Protein AF-A0A9N9JTZ6-F1 (afdb_monomer_lite)

Sequence (125 aa):
MLLTDVVWVSTETFGWWPAEIISQNKSEKPLRVQLFGDIPTKMVELDNTSGTFILPFRCDKSSEFLENGRNSDMKKIFKTAVSEAEEKETEENDGLPSEDYAFHKIVDSVDSTKPSKRRKITPEK

Foldseek 3Di:
DPADQWKWFQDPVQGTFIWGFPDPDCPDAQGWIATFFDDPCGIDTRRDPPVVGIGHCDDPCVVVSLVSCCPDPCNVRRVRRNVVSVVVSCVVVDPDDDPDPDDDDDDDDDDDDDDDDDDDDDDDD

Secondary structure (DSSP, 8-state):
----SEEEEEETTTEEEEEEE--SSTTSSSEEEEE-SS-S--EEEES---TTSEEESSSTTHHHHHHHHHTSTTHHHHHHHHHHHHHHHHHHH--S----------------------PPP----

InterPro domains:
  IPR000313 PWWP domain [PF00855] (5-88)
  IPR000313 PWWP domain [PS50812] (3-38)

Structure (mmCIF, N/CA/C/O backbone):
data_AF-A0A9N9JTZ6-F1
#
_entry.id   AF-A0A9N9JTZ6-F1
#
loop_
_atom_site.group_PDB
_atom_site.id
_atom_site.type_symbol
_atom_site.label_atom_id
_atom_site.label_alt_id
_atom_site.label_comp_id
_atom_site.label_asym_id
_atom_site.label_entity_id
_atom_site.label_seq_id
_atom_site.pdbx_PDB_ins_code
_atom_site.Cartn_x
_atom_site.Cartn_y
_atom_site.Cartn_z
_atom_site.occupancy
_atom_site.B_iso_or_equiv
_atom_site.auth_seq_id
_atom_site.auth_comp_id
_atom_site.auth_asym_id
_atom_site.auth_atom_id
_atom_site.pdbx_PDB_model_num
ATOM 1 N N . MET A 1 1 ? -10.327 -12.711 12.465 1.00 42.53 1 MET A N 1
ATOM 2 C CA . MET A 1 1 ? -8.970 -12.210 12.170 1.00 42.53 1 MET A CA 1
ATOM 3 C C . MET A 1 1 ? -8.990 -10.724 12.451 1.00 42.53 1 MET A C 1
ATOM 5 O O . MET A 1 1 ? -9.877 -10.057 11.936 1.00 42.53 1 MET A O 1
ATOM 9 N N . LEU A 1 2 ? -8.109 -10.232 13.316 1.00 54.91 2 LEU A N 1
ATOM 10 C CA . LEU A 1 2 ? -7.910 -8.794 13.474 1.00 54.91 2 LEU A CA 1
ATOM 11 C C . LEU A 1 2 ? -7.088 -8.357 12.260 1.00 54.91 2 LEU A C 1
ATOM 13 O O . LEU A 1 2 ? -5.939 -8.769 12.132 1.00 54.91 2 LEU A O 1
ATOM 17 N N . LEU A 1 3 ? -7.703 -7.648 11.314 1.00 60.38 3 LEU A N 1
ATOM 18 C CA . LEU A 1 3 ? -6.936 -6.987 10.261 1.00 60.38 3 LEU A CA 1
ATOM 19 C C . LEU A 1 3 ? -6.100 -5.894 10.926 1.00 60.38 3 LEU A C 1
ATOM 21 O O . LEU A 1 3 ? -6.655 -5.075 11.661 1.00 60.38 3 LEU A O 1
ATOM 25 N N . THR A 1 4 ? -4.794 -5.900 10.681 1.00 73.00 4 THR A N 1
ATOM 26 C CA . THR A 1 4 ? -3.926 -4.748 10.939 1.00 73.00 4 THR A CA 1
ATOM 27 C C . THR A 1 4 ? -4.449 -3.547 10.156 1.00 73.00 4 THR A C 1
ATOM 29 O O . THR A 1 4 ? -5.111 -3.726 9.131 1.00 73.00 4 THR A O 1
ATOM 32 N N . ASP A 1 5 ? -4.212 -2.333 10.642 1.00 84.88 5 ASP A N 1
ATOM 33 C CA . ASP A 1 5 ? -4.622 -1.130 9.912 1.00 84.88 5 ASP A CA 1
ATOM 34 C C . ASP A 1 5 ? -3.807 -0.969 8.627 1.00 84.88 5 ASP A C 1
ATOM 36 O O . ASP A 1 5 ? -4.348 -0.565 7.605 1.00 84.88 5 ASP A O 1
ATOM 40 N N . VAL A 1 6 ? -2.558 -1.437 8.616 1.00 91.44 6 VAL A N 1
ATOM 41 C CA . VAL A 1 6 ? -1.734 -1.523 7.405 1.00 91.44 6 VAL A CA 1
ATOM 42 C C . VAL A 1 6 ? -1.977 -2.846 6.666 1.00 91.44 6 VAL A C 1
ATOM 44 O O . VAL A 1 6 ? -1.880 -3.936 7.242 1.00 91.44 6 VAL A O 1
ATOM 47 N N . VAL A 1 7 ? -2.263 -2.767 5.366 1.00 92.00 7 VAL A N 1
ATOM 48 C CA . VAL A 1 7 ? -2.585 -3.897 4.480 1.00 92.00 7 VAL A CA 1
ATOM 49 C C . VAL A 1 7 ? -1.957 -3.740 3.094 1.00 92.00 7 VAL A C 1
ATOM 51 O O . VAL A 1 7 ? -1.595 -2.650 2.666 1.00 92.00 7 VAL A O 1
ATOM 54 N N . TRP A 1 8 ? -1.859 -4.841 2.356 1.00 93.06 8 TRP A N 1
ATOM 55 C CA . TRP A 1 8 ? -1.664 -4.833 0.908 1.00 93.06 8 TRP A CA 1
ATOM 56 C C . TRP A 1 8 ? -3.016 -4.811 0.207 1.00 93.06 8 TRP A C 1
ATOM 58 O O . TRP A 1 8 ? -3.905 -5.584 0.565 1.00 93.06 8 TRP A O 1
ATOM 68 N N . VAL A 1 9 ? -3.150 -3.983 -0.825 1.00 91.94 9 VAL A N 1
ATOM 69 C CA . VAL A 1 9 ? -4.359 -3.874 -1.648 1.00 91.94 9 VAL A CA 1
ATOM 70 C C . VAL A 1 9 ? -4.005 -4.086 -3.111 1.00 91.94 9 VAL A C 1
ATOM 72 O O . VAL A 1 9 ? -3.070 -3.476 -3.623 1.00 91.94 9 VAL A O 1
ATOM 75 N N . SER A 1 10 ? -4.750 -4.949 -3.796 1.00 90.56 10 SER A N 1
ATOM 76 C CA . SER A 1 10 ? -4.605 -5.150 -5.237 1.00 90.56 10 SER A CA 1
ATOM 77 C C . SER A 1 10 ? -5.418 -4.101 -5.983 1.00 90.56 10 SER A C 1
ATOM 79 O O . SER A 1 10 ? -6.646 -4.113 -5.943 1.00 90.56 10 SER A O 1
ATOM 81 N N . THR A 1 11 ? -4.731 -3.226 -6.705 1.00 83.25 11 THR A N 1
ATOM 82 C CA . THR A 1 11 ? -5.323 -2.203 -7.573 1.00 83.25 11 THR A CA 1
ATOM 83 C C . THR A 1 11 ? -5.109 -2.565 -9.040 1.00 83.25 11 THR A C 1
ATOM 85 O O . THR A 1 11 ? -4.083 -3.142 -9.397 1.00 83.25 11 THR A O 1
ATOM 88 N N . GLU A 1 12 ? -6.052 -2.212 -9.915 1.00 81.88 12 GLU A N 1
ATO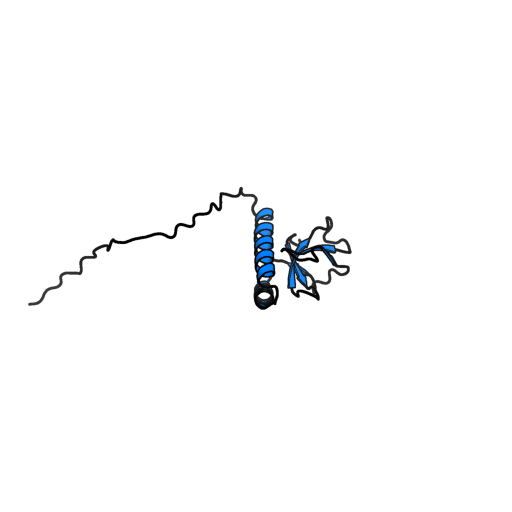M 89 C CA . GLU A 1 12 ? -5.896 -2.440 -11.361 1.00 81.88 12 GLU A CA 1
ATOM 90 C C . GLU A 1 12 ? -4.758 -1.600 -11.959 1.00 81.88 12 GLU A C 1
ATOM 92 O O . GLU A 1 12 ? -4.103 -2.016 -12.911 1.00 81.88 12 GLU A O 1
ATOM 97 N N . THR A 1 13 ? -4.504 -0.424 -11.384 1.00 81.31 13 THR A N 1
ATOM 98 C CA . THR A 1 13 ? -3.540 0.555 -11.897 1.00 81.31 13 THR A CA 1
ATOM 99 C C . THR A 1 13 ? -2.114 0.321 -11.416 1.00 81.31 13 THR A C 1
ATOM 101 O O . THR A 1 13 ? -1.177 0.558 -12.175 1.00 81.31 13 THR A O 1
ATOM 104 N N . PHE A 1 14 ? -1.928 -0.113 -10.168 1.00 82.75 14 PHE A N 1
ATOM 105 C CA . PHE A 1 14 ? -0.604 -0.215 -9.544 1.00 82.75 14 PHE A CA 1
ATOM 106 C C . PHE A 1 14 ? -0.248 -1.642 -9.111 1.00 82.75 14 PHE A C 1
ATOM 108 O O . PHE A 1 14 ? 0.853 -1.876 -8.615 1.00 82.75 14 PHE A O 1
ATOM 115 N N . GLY A 1 15 ? -1.158 -2.603 -9.293 1.00 89.38 15 GLY A N 1
ATOM 116 C CA . GLY A 1 15 ? -1.018 -3.941 -8.734 1.00 89.38 15 GLY A CA 1
ATOM 117 C C . GLY A 1 15 ? -1.140 -3.919 -7.211 1.00 89.38 15 GLY A C 1
ATOM 118 O O . GLY A 1 15 ? -1.905 -3.127 -6.652 1.00 89.38 15 GLY A O 1
ATOM 119 N N . TRP A 1 16 ? -0.393 -4.798 -6.541 1.00 93.06 16 TRP A N 1
ATOM 120 C CA . TRP A 1 16 ? -0.337 -4.848 -5.081 1.00 93.06 16 TRP A CA 1
ATOM 121 C C . TRP A 1 16 ? 0.405 -3.637 -4.516 1.00 93.06 16 TRP A C 1
ATOM 123 O O . TRP A 1 16 ? 1.596 -3.452 -4.765 1.00 93.06 16 TRP A O 1
ATOM 133 N N . TRP A 1 17 ? -0.305 -2.839 -3.725 1.00 94.00 17 TRP A N 1
ATOM 134 C CA . TRP A 1 17 ? 0.186 -1.595 -3.146 1.00 94.00 17 TRP A CA 1
ATOM 135 C C . TRP A 1 17 ? -0.098 -1.546 -1.642 1.00 94.00 17 TRP A C 1
ATOM 137 O O . TRP A 1 17 ? -1.156 -2.022 -1.219 1.00 94.00 17 TRP A O 1
ATOM 147 N N . PRO A 1 18 ? 0.809 -1.003 -0.815 1.00 94.56 18 PRO A N 1
ATOM 148 C CA . PRO A 1 18 ? 0.547 -0.865 0.611 1.00 94.56 18 PRO A CA 1
ATOM 149 C C . PRO A 1 18 ? -0.487 0.240 0.877 1.00 94.56 18 PRO A C 1
ATOM 151 O O . PRO A 1 18 ? -0.465 1.299 0.243 1.00 94.56 18 PRO A O 1
ATOM 154 N N . ALA A 1 19 ? -1.383 0.007 1.834 1.00 93.75 19 ALA A N 1
ATOM 155 C CA . ALA A 1 19 ? -2.467 0.914 2.193 1.00 93.75 19 ALA A CA 1
ATOM 156 C C . ALA A 1 19 ? -2.816 0.850 3.688 1.00 93.75 19 ALA A C 1
ATOM 158 O O . ALA A 1 19 ? -2.581 -0.164 4.340 1.00 93.75 19 ALA A O 1
ATOM 159 N N . GLU A 1 20 ? -3.425 1.910 4.207 1.00 92.31 20 GLU A N 1
ATOM 160 C CA . GLU A 1 20 ? -4.006 1.998 5.547 1.00 92.31 20 GLU A CA 1
ATOM 161 C C . GLU A 1 20 ? -5.532 1.879 5.470 1.00 92.31 20 GLU A C 1
ATOM 163 O O . GLU A 1 20 ? -6.174 2.506 4.627 1.00 92.31 20 GLU A O 1
ATOM 168 N N . ILE A 1 21 ? -6.142 1.091 6.350 1.00 90.38 21 ILE A N 1
ATOM 169 C CA . ILE A 1 21 ? -7.592 1.034 6.510 1.00 90.38 21 ILE A CA 1
ATOM 170 C C . ILE A 1 21 ? -8.035 2.255 7.314 1.00 90.38 21 ILE A C 1
ATOM 172 O O . ILE A 1 21 ? -7.752 2.369 8.498 1.00 90.38 21 ILE A O 1
ATOM 176 N N . ILE A 1 22 ? -8.804 3.136 6.681 1.00 90.31 22 ILE A N 1
ATOM 177 C CA . ILE A 1 22 ? -9.331 4.353 7.320 1.00 90.31 22 ILE A CA 1
ATOM 178 C C . ILE A 1 22 ? -10.787 4.198 7.787 1.00 90.31 22 ILE A C 1
ATOM 180 O O . ILE A 1 22 ? -11.333 5.073 8.460 1.00 90.31 22 ILE A O 1
ATOM 184 N N . SER A 1 23 ? -11.451 3.098 7.418 1.00 85.44 23 SER A N 1
ATOM 185 C CA . SER A 1 23 ? -12.790 2.774 7.916 1.00 85.44 23 SER A CA 1
ATOM 186 C C . SER A 1 23 ? -12.752 2.438 9.407 1.00 85.44 23 SER A C 1
ATOM 188 O O . SER A 1 23 ? -12.074 1.500 9.818 1.00 85.44 23 SER A O 1
ATOM 190 N N . GLN A 1 24 ? -13.577 3.127 10.203 1.00 81.25 24 GLN A N 1
ATOM 191 C CA . GLN A 1 24 ? -13.737 2.841 11.637 1.00 81.25 24 GLN A CA 1
ATOM 192 C C . GLN A 1 24 ? -14.180 1.397 11.897 1.00 81.25 24 GLN A C 1
ATOM 194 O O . GLN A 1 24 ? -13.755 0.766 12.862 1.00 81.25 24 GLN A O 1
ATOM 199 N N . ASN A 1 25 ? -15.040 0.864 11.027 1.00 82.69 25 ASN A N 1
ATOM 200 C CA . ASN A 1 25 ? -15.462 -0.523 11.069 1.00 82.69 25 ASN A CA 1
ATOM 201 C C . ASN A 1 25 ? -14.836 -1.292 9.900 1.00 82.69 25 ASN A C 1
ATOM 203 O O . ASN A 1 25 ? -15.268 -1.171 8.757 1.00 82.69 25 ASN A O 1
ATOM 207 N N . LYS A 1 26 ? -13.855 -2.152 10.199 1.00 79.50 26 LYS A N 1
ATOM 208 C CA . LYS A 1 26 ? -13.158 -3.000 9.209 1.00 79.50 26 LYS A CA 1
ATOM 209 C C . LYS A 1 26 ? -14.069 -4.037 8.528 1.00 79.50 26 LYS A C 1
ATOM 211 O O . LYS A 1 26 ? -13.646 -4.717 7.598 1.00 79.50 26 LYS A O 1
ATOM 216 N N . SER A 1 27 ? -15.307 -4.181 9.007 1.00 78.69 27 SER A N 1
ATOM 217 C CA . SER A 1 27 ? -16.341 -5.039 8.414 1.00 78.69 27 SER A CA 1
ATOM 218 C C . SER A 1 27 ? -17.380 -4.259 7.599 1.00 78.69 27 SER A C 1
ATOM 220 O O . SER A 1 27 ? -18.243 -4.878 6.977 1.00 78.69 27 SER A O 1
ATOM 222 N N . GLU A 1 28 ? -17.337 -2.924 7.621 1.00 76.81 28 GLU A N 1
ATOM 223 C CA . GLU A 1 28 ? -18.244 -2.072 6.852 1.00 76.81 28 GLU A CA 1
ATOM 224 C C . GLU A 1 28 ? -17.890 -2.095 5.363 1.00 76.81 28 GLU A C 1
ATOM 226 O O . GLU A 1 28 ? -16.729 -2.254 4.979 1.00 76.81 28 GLU A O 1
ATOM 231 N N . LYS A 1 29 ? -18.920 -1.967 4.522 1.00 81.12 29 LYS A N 1
ATOM 232 C CA . LYS A 1 29 ? -18.794 -1.914 3.067 1.00 81.12 29 LYS A CA 1
ATOM 233 C C . LYS A 1 29 ? -19.419 -0.617 2.541 1.00 81.12 29 LYS A C 1
ATOM 235 O O . LYS A 1 29 ? -20.569 -0.349 2.897 1.00 81.12 29 LYS A O 1
ATOM 240 N N . PRO A 1 30 ? -18.718 0.139 1.681 1.00 83.75 30 PRO A N 1
ATOM 241 C CA . PRO A 1 30 ? -17.365 -0.131 1.185 1.00 83.75 30 PRO A CA 1
ATOM 242 C C . PRO A 1 30 ? -16.288 0.043 2.265 1.00 83.75 30 PRO A C 1
ATOM 244 O O . PRO A 1 30 ? -16.360 0.952 3.093 1.00 83.75 30 PRO A O 1
ATOM 247 N N . LEU A 1 31 ? -15.268 -0.818 2.235 1.00 87.25 31 LEU A N 1
ATOM 248 C CA . LEU A 1 31 ? -14.092 -0.641 3.079 1.00 87.25 31 LEU A CA 1
ATOM 249 C C . LEU A 1 31 ? -13.208 0.433 2.447 1.00 87.25 31 LEU A C 1
ATOM 251 O O . LEU A 1 31 ? -12.784 0.300 1.300 1.00 87.25 31 LEU A O 1
ATOM 255 N N . ARG A 1 32 ? -12.935 1.502 3.188 1.00 89.62 32 ARG A N 1
ATOM 256 C CA . ARG A 1 32 ? -12.127 2.619 2.714 1.00 89.62 32 ARG A CA 1
ATOM 257 C C . ARG A 1 32 ? -10.683 2.417 3.120 1.00 89.62 32 ARG A C 1
ATOM 259 O O . ARG A 1 32 ? -10.387 2.212 4.300 1.00 89.62 32 ARG A O 1
ATOM 266 N N . VAL A 1 33 ? -9.800 2.513 2.136 1.00 91.19 33 VAL A N 1
ATOM 267 C CA . VAL A 1 33 ? -8.357 2.418 2.331 1.00 91.19 33 VAL A CA 1
ATOM 268 C C . VAL A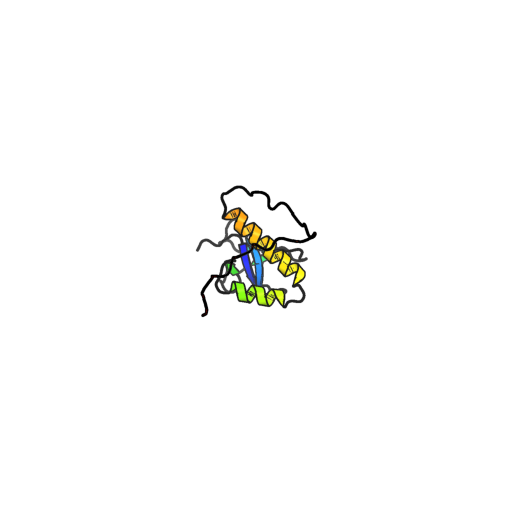 1 33 ? -7.655 3.626 1.725 1.00 91.19 33 VAL A C 1
ATOM 270 O O . VAL A 1 33 ? -8.080 4.160 0.696 1.00 91.19 33 VAL A O 1
ATOM 273 N N . GLN A 1 34 ? -6.575 4.049 2.366 1.00 93.00 34 GLN A N 1
ATOM 274 C CA . GLN A 1 34 ? -5.687 5.091 1.889 1.00 93.00 34 GLN A CA 1
ATOM 275 C C . GLN A 1 34 ? -4.373 4.461 1.429 1.00 93.00 34 GLN A C 1
ATOM 277 O O . GLN A 1 34 ? -3.673 3.836 2.214 1.00 93.00 34 GLN A O 1
ATOM 282 N N . LEU A 1 35 ? -4.035 4.602 0.153 1.00 93.56 35 LEU A N 1
ATOM 283 C CA . LEU A 1 35 ? -2.775 4.110 -0.395 1.00 93.56 35 LEU A CA 1
ATOM 284 C C . LEU A 1 35 ? -1.602 4.972 0.106 1.00 93.56 35 LEU A C 1
ATOM 286 O O . LEU A 1 35 ? -1.705 6.203 0.137 1.00 93.56 35 LEU A O 1
ATOM 290 N N . PHE A 1 36 ? -0.487 4.326 0.454 1.00 93.62 36 PHE A N 1
ATOM 291 C CA . PHE A 1 36 ? 0.740 5.016 0.862 1.00 93.62 36 PHE A CA 1
ATOM 292 C C . PHE A 1 36 ? 1.515 5.588 -0.333 1.00 93.62 36 PHE A C 1
ATOM 294 O O . PHE A 1 36 ? 1.398 5.111 -1.470 1.00 93.62 36 PHE A O 1
ATOM 301 N N . GLY A 1 37 ? 2.362 6.579 -0.052 1.00 91.00 37 GLY A N 1
ATOM 302 C CA . GLY A 1 37 ? 3.176 7.287 -1.029 1.00 91.00 37 GLY A CA 1
ATOM 303 C C . GLY A 1 37 ? 2.473 8.465 -1.710 1.00 91.00 37 GLY A C 1
ATOM 304 O O . GLY A 1 37 ? 1.265 8.687 -1.600 1.00 91.00 37 GLY A O 1
ATOM 305 N N . ASP A 1 38 ? 3.269 9.241 -2.442 1.00 89.31 38 ASP A N 1
ATOM 306 C CA . ASP A 1 38 ? 2.808 10.408 -3.197 1.00 89.31 38 ASP A CA 1
ATOM 307 C C . ASP A 1 38 ? 2.218 9.984 -4.551 1.00 89.31 38 ASP A C 1
ATOM 309 O O . ASP A 1 38 ? 2.870 10.050 -5.597 1.00 89.31 38 ASP A O 1
ATOM 313 N N . ILE A 1 39 ? 0.992 9.458 -4.510 1.00 85.06 39 ILE A N 1
ATOM 314 C CA . ILE A 1 39 ? 0.227 9.063 -5.695 1.00 85.06 39 ILE A CA 1
ATOM 315 C C . ILE A 1 39 ? -1.027 9.931 -5.873 1.00 85.06 39 ILE A C 1
ATOM 317 O O . ILE A 1 39 ? -1.649 10.346 -4.893 1.00 85.06 39 ILE A O 1
ATOM 321 N N . PRO A 1 40 ? -1.460 10.170 -7.126 1.00 77.69 40 PRO A N 1
ATOM 322 C CA . PRO A 1 40 ? -2.620 11.016 -7.409 1.00 77.69 40 PRO A CA 1
ATOM 323 C C . PRO A 1 40 ? -3.937 10.431 -6.877 1.00 77.69 40 PRO A C 1
ATOM 325 O O . PRO A 1 40 ? -4.837 11.178 -6.498 1.00 77.69 40 PRO A O 1
ATOM 328 N N . THR A 1 41 ? -4.056 9.102 -6.818 1.00 76.50 41 THR A N 1
ATOM 329 C CA . THR A 1 41 ? -5.247 8.411 -6.307 1.00 76.50 41 THR A CA 1
ATOM 330 C C . THR A 1 41 ? -4.958 7.853 -4.923 1.00 76.50 41 THR A C 1
ATOM 332 O O . THR A 1 41 ? -4.572 6.700 -4.779 1.00 76.50 41 THR A O 1
ATOM 335 N N . LYS A 1 42 ? -5.129 8.686 -3.895 1.00 84.12 42 LYS A N 1
ATOM 336 C CA . LYS A 1 42 ? -4.764 8.318 -2.522 1.00 84.12 42 LYS A CA 1
ATOM 337 C C . LYS A 1 42 ? -5.819 7.469 -1.804 1.00 84.12 42 LYS A C 1
ATOM 339 O O . LYS A 1 42 ? -5.488 6.799 -0.841 1.00 84.12 42 LYS A O 1
ATOM 344 N N . MET A 1 43 ? -7.075 7.489 -2.246 1.00 88.31 43 MET A N 1
ATOM 345 C CA . MET A 1 43 ? -8.202 6.831 -1.568 1.00 88.31 43 MET A CA 1
ATOM 346 C C . MET A 1 43 ? -8.845 5.802 -2.493 1.00 88.31 43 MET A C 1
ATOM 348 O O . MET A 1 43 ? -9.122 6.114 -3.652 1.00 88.31 43 MET A O 1
ATOM 352 N N . VAL A 1 44 ? -9.110 4.605 -1.974 1.00 88.00 44 VAL A N 1
ATOM 353 C CA . VAL A 1 44 ? -9.785 3.524 -2.699 1.00 88.00 44 VAL A CA 1
ATOM 354 C C . VAL A 1 44 ? -10.933 2.990 -1.845 1.00 88.00 44 VAL A C 1
ATOM 356 O O . VAL A 1 44 ? -10.780 2.750 -0.647 1.00 88.00 44 VAL A O 1
ATOM 359 N N . GLU A 1 45 ? -12.096 2.820 -2.468 1.00 88.31 45 GLU A N 1
ATOM 360 C CA . GLU A 1 45 ? -13.261 2.184 -1.857 1.00 88.31 45 GLU A CA 1
ATOM 361 C C . GLU A 1 45 ? -13.349 0.736 -2.343 1.00 88.31 45 GLU A C 1
ATOM 363 O O . GLU A 1 45 ? -13.320 0.462 -3.542 1.00 88.31 45 GLU A O 1
ATOM 368 N N . LEU A 1 46 ? -13.413 -0.203 -1.403 1.00 84.19 46 LEU A N 1
ATOM 369 C CA . LEU A 1 46 ? -13.450 -1.632 -1.679 1.00 84.19 46 LEU A CA 1
ATOM 370 C C . LEU A 1 46 ? -14.838 -2.166 -1.319 1.00 84.19 46 LEU A C 1
ATOM 372 O O . LEU A 1 46 ? -15.126 -2.492 -0.165 1.00 84.19 46 LEU A O 1
ATOM 376 N N . ASP A 1 47 ? -15.706 -2.262 -2.328 1.00 77.25 47 ASP A N 1
ATOM 377 C CA . ASP A 1 47 ? -17.084 -2.762 -2.191 1.00 77.25 47 ASP A CA 1
ATOM 378 C C . ASP A 1 47 ? -17.140 -4.237 -1.771 1.00 77.25 47 ASP A C 1
ATOM 380 O O . ASP A 1 47 ? -18.093 -4.697 -1.135 1.00 77.25 47 ASP A O 1
ATOM 384 N N . ASN A 1 48 ? -16.099 -5.000 -2.110 1.00 66.69 48 ASN A N 1
ATOM 385 C CA . ASN A 1 48 ? -15.978 -6.402 -1.752 1.00 66.69 48 ASN A CA 1
ATOM 386 C C . ASN A 1 48 ? -14.646 -6.686 -1.063 1.00 66.69 48 ASN A C 1
ATOM 388 O O . ASN A 1 48 ? -13.583 -6.673 -1.671 1.00 66.69 48 ASN A O 1
ATOM 392 N N . THR A 1 49 ? -14.732 -7.047 0.214 1.00 61.97 49 THR A N 1
ATOM 393 C CA . THR A 1 49 ? -13.614 -7.523 1.036 1.00 61.97 49 THR A CA 1
ATOM 394 C C . THR A 1 49 ? -13.292 -8.998 0.789 1.00 61.97 49 THR A C 1
ATOM 396 O O . THR A 1 49 ? -12.823 -9.692 1.692 1.00 61.97 49 THR A O 1
ATOM 399 N N . SER A 1 50 ? -13.561 -9.534 -0.411 1.00 56.66 50 SER A N 1
ATOM 400 C CA . SER A 1 50 ? -13.072 -10.876 -0.728 1.00 56.66 50 SER A CA 1
ATOM 401 C C . SER A 1 50 ? -11.550 -10.856 -0.576 1.00 56.66 50 SER A C 1
ATOM 403 O O . SER A 1 50 ? -10.887 -9.983 -1.136 1.00 56.66 50 SER A O 1
ATOM 405 N N . GLY A 1 51 ? -10.991 -11.799 0.192 1.00 59.22 51 GLY A N 1
ATOM 406 C CA . GLY A 1 51 ? -9.563 -11.831 0.559 1.00 59.22 51 GLY A CA 1
ATOM 407 C C . GLY A 1 51 ? -8.578 -11.931 -0.616 1.00 59.22 51 GLY A C 1
ATOM 408 O O . GLY A 1 51 ? -7.379 -12.059 -0.413 1.00 59.22 51 GLY A O 1
ATOM 409 N N . THR A 1 52 ? -9.075 -11.890 -1.852 1.00 64.12 52 THR A N 1
ATOM 410 C CA . THR A 1 52 ? -8.305 -11.776 -3.089 1.00 64.12 52 THR A CA 1
ATOM 411 C C . THR A 1 52 ? -7.753 -10.376 -3.342 1.00 64.12 52 THR A C 1
ATOM 413 O O . THR A 1 52 ? -6.761 -10.274 -4.055 1.00 64.12 52 THR A O 1
ATOM 416 N N . PHE A 1 53 ? -8.356 -9.317 -2.786 1.00 81.38 53 PHE A N 1
ATOM 417 C CA . PHE A 1 53 ? -7.945 -7.929 -3.062 1.00 81.38 53 PHE A CA 1
ATOM 418 C C . PHE A 1 53 ? -7.278 -7.227 -1.882 1.00 81.38 53 PHE A C 1
ATOM 420 O O . PHE A 1 53 ? -6.732 -6.145 -2.066 1.00 81.38 53 PHE A O 1
ATOM 427 N N . ILE A 1 54 ? -7.320 -7.826 -0.690 1.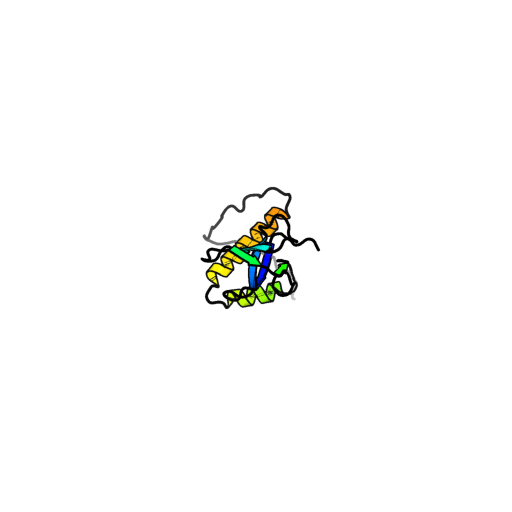00 87.75 54 ILE A N 1
ATOM 428 C CA . ILE A 1 54 ? -6.743 -7.264 0.532 1.00 87.75 54 ILE A CA 1
ATOM 429 C C . ILE A 1 54 ? -6.026 -8.371 1.286 1.00 87.75 54 ILE A C 1
ATOM 431 O O . ILE A 1 54 ? -6.612 -9.427 1.535 1.00 87.75 54 ILE A O 1
ATOM 435 N N . LEU A 1 55 ? -4.782 -8.119 1.679 1.00 89.69 55 LEU A N 1
ATOM 436 C CA . LEU A 1 55 ? -3.981 -9.034 2.484 1.00 89.69 55 LEU A CA 1
ATOM 437 C C . LEU A 1 55 ? -3.312 -8.287 3.642 1.00 89.69 55 LEU A C 1
ATOM 439 O O . LEU A 1 55 ? -2.991 -7.110 3.497 1.00 89.69 55 LEU A O 1
ATOM 443 N N . PRO A 1 56 ? -3.067 -8.943 4.789 1.00 89.50 56 PRO A N 1
ATOM 444 C CA . PRO A 1 56 ? -2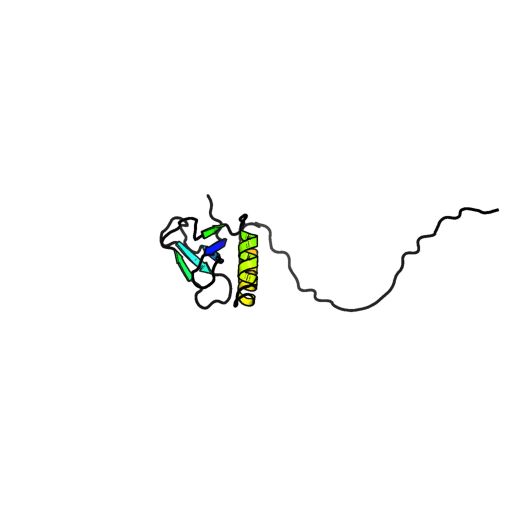.280 -8.350 5.867 1.00 89.50 56 PRO A CA 1
ATOM 445 C C . PRO A 1 56 ? -0.905 -7.902 5.368 1.00 89.50 56 PRO A C 1
ATOM 447 O O . PRO A 1 56 ? -0.293 -8.603 4.560 1.00 89.50 56 PRO A O 1
ATOM 450 N N . PHE A 1 57 ? -0.396 -6.772 5.869 1.00 91.12 57 PHE A N 1
ATOM 451 C CA . PHE A 1 57 ? 0.903 -6.245 5.435 1.00 91.12 57 PHE A CA 1
ATOM 452 C C . PHE A 1 57 ? 2.056 -7.241 5.665 1.00 91.12 57 PHE A C 1
ATOM 454 O O . PHE A 1 57 ? 2.932 -7.425 4.810 1.00 91.12 57 PHE A O 1
ATOM 461 N N . ARG A 1 58 ? 2.005 -7.968 6.786 1.00 88.31 58 ARG A N 1
ATOM 462 C CA . ARG A 1 58 ? 2.871 -9.113 7.086 1.00 88.31 58 ARG A CA 1
ATOM 463 C C . ARG A 1 58 ? 2.191 -10.405 6.629 1.00 88.31 58 ARG A C 1
ATOM 465 O O . ARG A 1 58 ? 1.371 -10.972 7.347 1.00 88.31 58 ARG A O 1
ATOM 472 N N . CYS A 1 59 ? 2.519 -10.872 5.428 1.00 87.69 59 CYS A N 1
ATOM 473 C CA . CYS A 1 59 ? 2.037 -12.147 4.904 1.00 87.69 59 CYS A CA 1
ATOM 474 C C . CYS A 1 59 ? 3.135 -12.872 4.114 1.00 87.69 59 CYS A C 1
ATOM 476 O O . CYS A 1 59 ? 4.119 -12.265 3.690 1.00 87.69 59 CYS A O 1
ATOM 478 N N . ASP A 1 60 ? 2.946 -14.167 3.864 1.00 89.06 60 ASP A N 1
ATOM 479 C CA . ASP A 1 60 ? 3.932 -14.996 3.150 1.00 89.06 60 ASP A CA 1
ATOM 480 C C . ASP A 1 60 ? 4.205 -14.516 1.713 1.00 89.06 60 ASP A C 1
ATOM 482 O O . ASP A 1 60 ? 5.229 -14.852 1.124 1.00 89.06 60 ASP A O 1
ATOM 486 N N . LYS A 1 61 ? 3.296 -13.710 1.147 1.00 90.19 61 LYS A N 1
ATOM 487 C CA . LYS A 1 61 ? 3.397 -13.149 -0.206 1.00 90.19 61 LYS A CA 1
ATOM 488 C C . LYS A 1 61 ? 4.018 -11.750 -0.254 1.00 90.19 61 LYS A C 1
ATOM 490 O O . LYS A 1 61 ? 4.236 -11.228 -1.343 1.00 90.19 61 LYS A O 1
ATOM 495 N N . SER A 1 62 ? 4.330 -11.135 0.890 1.00 90.50 62 SER A N 1
ATOM 496 C CA . SER A 1 62 ? 4.841 -9.757 0.925 1.00 90.50 62 SER A CA 1
ATOM 497 C C . SER A 1 62 ? 6.145 -9.597 0.131 1.00 90.50 62 SER A C 1
ATOM 499 O O . SER A 1 62 ? 6.351 -8.565 -0.500 1.00 90.50 62 SER A O 1
ATOM 501 N N . SER A 1 63 ? 7.010 -10.618 0.096 1.00 91.06 63 SER A N 1
ATOM 502 C CA . SER A 1 63 ? 8.235 -10.607 -0.719 1.00 91.06 63 SER A CA 1
ATOM 503 C C . SER A 1 63 ? 7.944 -10.484 -2.219 1.00 91.06 63 SER A C 1
ATOM 505 O O . SER A 1 63 ? 8.579 -9.677 -2.894 1.00 91.06 63 SER A O 1
ATOM 507 N N . GLU A 1 64 ? 6.951 -11.219 -2.720 1.00 92.50 64 GLU A N 1
ATOM 508 C CA . GLU A 1 64 ? 6.507 -11.169 -4.117 1.00 92.50 64 GLU A CA 1
ATOM 509 C C . GLU A 1 64 ? 5.961 -9.778 -4.471 1.00 92.50 64 GLU A C 1
ATOM 511 O O . GLU A 1 64 ? 6.303 -9.206 -5.506 1.00 92.50 64 GLU A O 1
ATOM 516 N N . PHE A 1 65 ? 5.159 -9.183 -3.583 1.00 93.31 65 PHE A N 1
ATOM 517 C CA . PHE A 1 65 ? 4.607 -7.840 -3.793 1.00 93.31 65 PHE A CA 1
ATOM 518 C C . PHE A 1 65 ? 5.706 -6.776 -3.839 1.00 93.31 65 PHE A C 1
ATOM 520 O O . PHE A 1 65 ? 5.680 -5.888 -4.694 1.00 93.31 65 PHE A O 1
ATOM 527 N N . LEU A 1 66 ? 6.714 -6.901 -2.971 1.00 92.81 66 LEU A N 1
ATOM 528 C CA . LEU A 1 66 ? 7.878 -6.019 -2.963 1.00 92.81 66 LEU A CA 1
ATOM 529 C C . LEU A 1 66 ? 8.703 -6.136 -4.247 1.00 92.81 66 LEU A C 1
ATOM 531 O O . LEU A 1 66 ? 9.141 -5.115 -4.781 1.00 92.81 66 LEU A O 1
ATOM 535 N N . GLU A 1 67 ? 8.928 -7.349 -4.752 1.00 92.19 67 GLU A N 1
ATOM 536 C CA . GLU A 1 67 ? 9.631 -7.556 -6.021 1.00 92.19 67 GLU A CA 1
ATOM 537 C C . GLU A 1 67 ? 8.853 -6.965 -7.200 1.00 92.19 67 GLU A C 1
ATOM 539 O O . GLU A 1 67 ? 9.425 -6.224 -8.004 1.00 92.19 67 GLU A O 1
ATOM 544 N N . ASN A 1 68 ? 7.542 -7.204 -7.259 1.00 88.88 68 ASN A N 1
ATOM 545 C CA . ASN A 1 68 ? 6.677 -6.665 -8.305 1.00 88.88 68 ASN A CA 1
ATOM 546 C C . ASN A 1 68 ? 6.682 -5.129 -8.312 1.00 88.88 68 ASN A C 1
ATOM 548 O O . ASN A 1 68 ? 6.912 -4.513 -9.355 1.00 88.88 68 ASN A O 1
ATOM 552 N N . GLY A 1 69 ? 6.523 -4.490 -7.151 1.00 88.19 69 GLY A N 1
ATOM 553 C CA . GLY A 1 69 ? 6.537 -3.031 -7.061 1.00 88.19 69 GLY A CA 1
ATOM 554 C C . GLY A 1 69 ? 7.905 -2.409 -7.371 1.00 88.19 69 GLY A C 1
ATOM 555 O O . GLY A 1 69 ? 7.971 -1.345 -7.992 1.00 88.19 69 GLY A O 1
ATOM 556 N N . ARG A 1 70 ? 9.017 -3.085 -7.042 1.00 88.25 70 ARG A N 1
ATOM 557 C CA . ARG A 1 70 ? 10.382 -2.643 -7.407 1.00 88.25 70 ARG A CA 1
ATOM 558 C C . ARG A 1 70 ? 10.640 -2.665 -8.913 1.00 88.25 70 ARG A C 1
ATOM 560 O O . ARG A 1 70 ? 11.429 -1.850 -9.398 1.00 88.25 70 ARG A O 1
ATOM 567 N N . ASN A 1 71 ? 9.976 -3.568 -9.627 1.00 86.62 71 ASN A N 1
ATOM 568 C CA . ASN A 1 71 ? 10.065 -3.703 -11.078 1.00 86.62 71 ASN A CA 1
ATOM 569 C C . ASN A 1 71 ? 9.033 -2.845 -11.831 1.00 86.62 71 ASN A C 1
ATOM 571 O O . ASN A 1 71 ? 9.040 -2.835 -13.059 1.00 86.62 71 ASN A O 1
ATOM 575 N N . SER A 1 72 ? 8.176 -2.108 -11.118 1.00 87.62 72 SER A N 1
ATOM 576 C CA . SER A 1 72 ? 7.181 -1.215 -11.717 1.00 87.62 72 SER A CA 1
ATOM 577 C C . SER A 1 72 ? 7.779 0.113 -12.201 1.00 87.6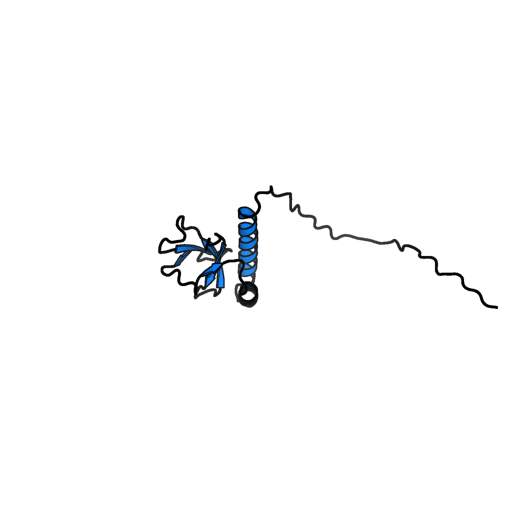2 72 SER A C 1
ATOM 579 O O . SER A 1 72 ? 8.822 0.578 -11.722 1.00 87.62 72 SER A O 1
ATOM 581 N N . ASP A 1 73 ? 7.049 0.797 -13.082 1.00 87.00 73 ASP A N 1
ATOM 582 C CA . ASP A 1 73 ? 7.380 2.158 -13.522 1.00 87.00 73 ASP A CA 1
ATOM 583 C C . ASP A 1 73 ? 7.365 3.170 -12.360 1.00 87.00 73 ASP A C 1
ATOM 585 O O . ASP A 1 73 ? 8.067 4.184 -12.392 1.00 87.00 73 ASP A O 1
ATOM 589 N N . MET A 1 74 ? 6.633 2.864 -11.282 1.00 87.69 74 MET A N 1
ATOM 590 C CA . MET A 1 74 ? 6.505 3.706 -10.089 1.00 87.69 74 MET A CA 1
ATOM 591 C C . MET A 1 74 ? 7.437 3.300 -8.945 1.00 87.69 74 MET A C 1
ATOM 593 O O . MET A 1 74 ? 7.248 3.755 -7.819 1.00 87.69 74 MET A O 1
ATOM 597 N N . LYS A 1 75 ? 8.491 2.514 -9.206 1.00 90.12 75 LYS A N 1
ATOM 598 C CA . LYS A 1 75 ? 9.416 1.983 -8.183 1.00 90.12 75 LYS A CA 1
ATOM 599 C C . LYS A 1 75 ? 9.915 2.989 -7.138 1.00 90.12 75 LYS A C 1
ATOM 601 O O . LYS A 1 75 ? 10.168 2.609 -5.999 1.00 90.12 75 LYS A O 1
ATOM 606 N N . LYS A 1 76 ? 10.096 4.266 -7.509 1.00 91.12 76 LYS A N 1
ATOM 607 C CA . LYS A 1 76 ? 10.525 5.321 -6.572 1.00 91.12 76 LYS A CA 1
ATOM 608 C C . LYS A 1 76 ? 9.432 5.636 -5.552 1.00 91.12 76 LYS A C 1
ATOM 610 O O . LYS A 1 76 ? 9.721 5.654 -4.365 1.00 91.12 76 LYS A O 1
ATOM 615 N N . ILE A 1 77 ? 8.206 5.842 -6.030 1.00 92.31 77 ILE A N 1
ATOM 616 C CA . ILE A 1 77 ? 7.040 6.132 -5.192 1.00 92.31 77 ILE A CA 1
ATOM 617 C C . ILE A 1 77 ? 6.676 4.886 -4.388 1.00 92.31 77 ILE A C 1
ATOM 619 O O . ILE A 1 77 ? 6.447 4.986 -3.192 1.00 92.31 77 ILE A O 1
ATOM 623 N N . PHE A 1 78 ? 6.733 3.705 -5.012 1.00 93.38 78 PHE A N 1
ATOM 624 C CA . PHE A 1 78 ? 6.520 2.429 -4.334 1.00 93.38 78 PHE A CA 1
ATOM 625 C C . PHE A 1 78 ? 7.486 2.234 -3.163 1.00 93.38 78 PHE A C 1
ATOM 627 O O . PHE A 1 78 ? 7.072 1.842 -2.080 1.00 93.38 78 PHE A O 1
ATOM 634 N N . LYS A 1 79 ? 8.776 2.550 -3.346 1.00 92.56 79 LYS A N 1
ATOM 635 C CA . LYS A 1 79 ? 9.755 2.465 -2.257 1.00 92.56 79 LYS A CA 1
ATOM 636 C C . LYS A 1 79 ? 9.368 3.367 -1.081 1.00 92.56 79 LYS A C 1
ATOM 638 O O . LYS A 1 79 ? 9.445 2.914 0.053 1.00 92.56 79 LYS A O 1
ATOM 643 N N . THR A 1 80 ? 8.952 4.603 -1.353 1.00 93.81 80 THR A N 1
ATOM 644 C CA . THR A 1 80 ? 8.472 5.524 -0.314 1.00 93.81 80 THR A CA 1
ATOM 645 C C . THR A 1 80 ? 7.214 4.986 0.365 1.00 93.81 80 THR A C 1
ATOM 647 O O . THR A 1 80 ? 7.167 4.939 1.585 1.00 93.81 80 THR A O 1
ATOM 650 N N . ALA A 1 81 ? 6.247 4.494 -0.412 1.00 93.81 81 ALA A N 1
ATOM 651 C CA . ALA A 1 81 ? 5.001 3.931 0.094 1.00 93.81 81 ALA A CA 1
ATOM 652 C C . ALA A 1 81 ? 5.232 2.739 1.037 1.00 93.81 81 ALA A C 1
ATOM 654 O O . ALA A 1 81 ? 4.584 2.624 2.070 1.00 93.81 81 ALA A O 1
ATOM 655 N N . VAL A 1 82 ? 6.178 1.858 0.697 1.00 94.38 82 VAL A N 1
ATOM 656 C CA . VAL A 1 82 ? 6.565 0.734 1.559 1.00 94.38 82 VAL A CA 1
ATOM 657 C C . VAL A 1 82 ? 7.210 1.227 2.851 1.00 94.38 82 VAL A C 1
ATOM 659 O O . VAL A 1 82 ? 6.870 0.715 3.909 1.00 94.38 82 VAL A O 1
ATOM 662 N N . SER A 1 83 ? 8.108 2.216 2.784 1.00 92.31 83 SER A N 1
ATOM 663 C CA . SER A 1 83 ? 8.733 2.777 3.988 1.00 92.31 83 SER A CA 1
ATOM 664 C C . SER A 1 83 ? 7.716 3.447 4.915 1.00 92.31 83 SER A C 1
ATOM 666 O O . SER A 1 83 ? 7.768 3.209 6.115 1.00 92.31 83 SER A O 1
ATOM 668 N N . GLU A 1 84 ? 6.764 4.211 4.371 1.00 92.50 84 GLU A N 1
ATOM 669 C CA . GLU A 1 84 ? 5.664 4.800 5.154 1.00 92.50 84 GLU A CA 1
ATOM 670 C C . GLU A 1 84 ? 4.797 3.716 5.815 1.00 92.50 84 GLU A C 1
ATOM 672 O O . GLU A 1 84 ? 4.433 3.830 6.982 1.00 92.50 84 GLU A O 1
ATOM 677 N N . ALA A 1 85 ? 4.496 2.635 5.090 1.00 92.19 85 ALA A N 1
ATOM 678 C CA . ALA A 1 85 ? 3.718 1.519 5.618 1.00 92.19 85 ALA A CA 1
ATOM 679 C C . ALA A 1 85 ? 4.451 0.756 6.736 1.00 92.19 85 ALA A C 1
ATOM 681 O O . ALA A 1 85 ? 3.822 0.345 7.708 1.00 92.19 85 ALA A O 1
ATOM 682 N N . GLU A 1 86 ? 5.770 0.567 6.611 1.00 90.94 86 GLU A N 1
ATOM 683 C CA . GLU A 1 86 ? 6.605 -0.043 7.653 1.00 90.94 86 GLU A CA 1
ATOM 684 C C . GLU A 1 86 ? 6.646 0.818 8.919 1.00 90.94 86 GLU A C 1
ATOM 686 O O . GLU A 1 86 ? 6.450 0.287 10.009 1.00 90.94 86 GLU A O 1
ATOM 691 N N . GLU A 1 87 ? 6.844 2.131 8.776 1.00 88.06 87 GLU A N 1
ATOM 692 C CA . GLU A 1 87 ? 6.841 3.083 9.893 1.00 88.06 87 GLU A CA 1
ATOM 693 C C . GLU A 1 87 ? 5.492 3.069 10.622 1.00 88.06 87 GLU A C 1
ATOM 695 O O . GLU A 1 87 ? 5.440 2.874 11.839 1.00 88.06 87 GLU A O 1
ATOM 700 N N . LYS A 1 88 ? 4.390 3.154 9.868 1.00 85.75 88 LYS A N 1
ATOM 701 C CA . LYS A 1 88 ? 3.032 3.139 10.418 1.00 85.75 88 LYS A CA 1
ATOM 702 C C . LYS A 1 88 ? 2.705 1.840 11.153 1.00 85.75 88 LYS A C 1
ATOM 704 O O . LYS A 1 88 ? 2.103 1.868 12.222 1.00 85.75 88 LYS A O 1
ATOM 709 N N . GLU A 1 89 ? 3.115 0.700 10.599 1.00 83.44 89 GLU A N 1
ATOM 710 C CA . GLU A 1 89 ? 2.915 -0.596 11.249 1.00 83.44 89 GLU A CA 1
ATOM 711 C C . GLU A 1 89 ? 3.705 -0.694 12.561 1.00 83.44 89 GLU A C 1
ATOM 713 O O . GLU A 1 89 ? 3.213 -1.287 13.519 1.00 83.44 89 GLU A O 1
ATOM 718 N N . THR A 1 90 ? 4.901 -0.100 12.634 1.00 74.62 90 THR A N 1
ATOM 719 C CA . THR A 1 90 ? 5.689 -0.072 13.874 1.00 74.62 90 THR A CA 1
ATOM 720 C C . THR A 1 90 ? 5.135 0.889 14.925 1.00 74.62 90 THR A C 1
ATOM 722 O O . THR A 1 90 ? 5.107 0.518 16.095 1.00 74.62 90 THR A O 1
ATOM 725 N N . GLU A 1 91 ? 4.619 2.064 14.544 1.00 68.00 91 GLU A N 1
ATOM 726 C CA . GLU A 1 91 ? 4.015 3.028 15.483 1.00 68.00 91 GLU A CA 1
ATOM 727 C C . GLU A 1 91 ? 2.818 2.450 16.254 1.00 68.00 91 GLU A C 1
ATOM 729 O O . GLU A 1 91 ? 2.620 2.760 17.427 1.00 68.00 91 GLU A O 1
ATOM 734 N N . GLU A 1 92 ? 2.007 1.605 15.613 1.00 59.91 92 GLU A N 1
ATOM 735 C CA . GLU A 1 92 ? 0.819 1.016 16.244 1.00 59.91 92 GLU A CA 1
ATOM 736 C C . GLU A 1 92 ? 1.117 -0.248 17.063 1.00 59.91 92 GLU A C 1
ATOM 738 O O . GLU A 1 92 ? 0.300 -0.656 17.892 1.00 59.91 92 GLU A O 1
ATOM 743 N N . ASN A 1 93 ? 2.276 -0.875 16.843 1.00 52.81 93 ASN A N 1
ATOM 744 C CA . ASN A 1 93 ? 2.664 -2.126 17.500 1.00 52.81 93 ASN A CA 1
ATOM 745 C C . ASN A 1 93 ? 3.638 -1.906 18.666 1.00 52.81 93 ASN A C 1
ATOM 747 O O . ASN A 1 93 ? 3.647 -2.698 19.609 1.00 52.81 93 ASN A O 1
ATOM 751 N N . ASP A 1 94 ? 4.428 -0.830 18.636 1.00 45.75 94 ASP A N 1
ATOM 752 C CA . ASP A 1 94 ? 5.383 -0.507 19.692 1.00 45.75 94 ASP A CA 1
ATOM 753 C C . ASP A 1 94 ? 4.807 0.552 20.639 1.00 45.75 94 ASP A C 1
ATOM 755 O O . ASP A 1 94 ? 4.916 1.761 20.448 1.00 45.75 94 ASP A O 1
ATOM 759 N N . GLY A 1 95 ? 4.230 0.089 21.748 1.00 43.91 95 GLY A N 1
ATOM 760 C CA . GLY A 1 95 ? 3.982 0.913 22.934 1.00 43.91 95 GLY A CA 1
ATOM 761 C C . GLY A 1 95 ? 5.274 1.334 23.654 1.00 43.91 95 GLY A C 1
ATOM 762 O O . GLY A 1 95 ? 5.316 1.304 24.885 1.00 43.91 95 GLY A O 1
ATOM 763 N N . LEU A 1 96 ? 6.334 1.686 22.920 1.00 41.59 96 LEU A N 1
ATOM 764 C CA . LEU A 1 96 ? 7.612 2.157 23.448 1.00 41.59 96 LEU A CA 1
ATOM 765 C C . LEU A 1 96 ? 8.045 3.438 22.716 1.00 41.59 96 LEU A C 1
ATOM 767 O O . LEU A 1 96 ? 7.927 3.521 21.496 1.00 41.59 96 LEU A O 1
ATOM 771 N N . PRO A 1 97 ? 8.505 4.468 23.452 1.00 45.09 97 PRO A N 1
ATOM 772 C CA . PRO A 1 97 ? 8.751 5.786 22.886 1.00 45.09 97 PRO A CA 1
ATOM 773 C C . PRO A 1 97 ? 9.919 5.745 21.898 1.00 45.09 97 PRO A C 1
ATOM 775 O O . PRO A 1 97 ? 10.969 5.172 22.183 1.00 45.09 97 PRO A O 1
ATOM 778 N N . SER A 1 98 ? 9.719 6.398 20.755 1.00 48.38 98 SER A N 1
ATOM 779 C CA . SER A 1 98 ? 10.710 6.617 19.706 1.00 48.38 98 SER A CA 1
ATOM 780 C C . SER A 1 98 ? 11.965 7.296 20.266 1.00 48.38 98 SER A C 1
ATOM 782 O O . SER A 1 98 ? 11.942 8.495 20.555 1.00 48.38 98 SER A O 1
ATOM 784 N N . GLU A 1 99 ? 13.071 6.564 20.393 1.00 44.72 99 GLU A N 1
ATOM 785 C CA . GLU A 1 99 ? 14.387 7.189 20.510 1.00 44.72 99 GLU A CA 1
ATOM 786 C C . GLU A 1 99 ? 14.932 7.466 19.107 1.00 44.72 99 GLU A C 1
ATOM 788 O O . GLU A 1 99 ? 15.284 6.557 18.357 1.00 44.72 99 GLU A O 1
ATOM 793 N N . ASP A 1 100 ? 14.945 8.755 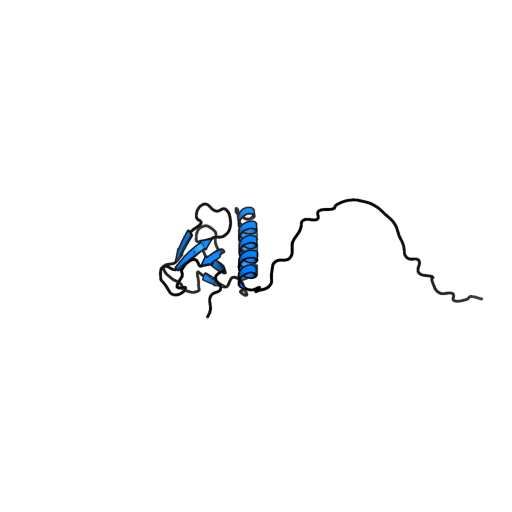18.767 1.00 51.34 100 ASP A N 1
ATOM 794 C CA . ASP A 1 100 ? 15.988 9.427 17.994 1.00 51.34 100 ASP A CA 1
ATOM 795 C C . ASP A 1 100 ? 16.761 8.549 16.993 1.00 51.34 100 ASP A C 1
ATOM 797 O O . ASP A 1 100 ? 17.931 8.215 17.195 1.00 51.34 100 ASP A O 1
ATOM 801 N N . TYR A 1 101 ? 16.182 8.307 15.813 1.00 50.22 101 TYR A N 1
ATOM 802 C CA . TYR A 1 101 ? 17.001 8.048 14.624 1.00 50.22 101 TYR A CA 1
ATOM 803 C C . TYR A 1 101 ? 17.569 9.373 14.098 1.00 50.22 101 TYR A C 1
ATOM 805 O O . TYR A 1 101 ? 17.258 9.867 13.013 1.00 50.22 101 TYR A O 1
ATOM 813 N N . ALA A 1 102 ? 18.430 9.967 14.925 1.00 44.59 102 ALA A N 1
ATOM 814 C CA . ALA A 1 102 ? 19.271 11.081 14.555 1.00 44.59 102 ALA A CA 1
ATOM 815 C C . ALA A 1 102 ? 20.224 10.640 13.437 1.00 44.59 102 ALA A C 1
ATOM 817 O O . ALA A 1 102 ? 21.037 9.723 13.568 1.00 44.59 102 ALA A O 1
ATOM 818 N N . PHE A 1 103 ? 20.114 11.351 12.320 1.00 48.69 103 PHE A N 1
ATOM 819 C CA . PHE A 1 103 ? 21.127 11.460 11.285 1.00 48.69 103 PHE A CA 1
ATOM 820 C C . PHE A 1 103 ? 22.544 11.484 11.871 1.00 48.69 103 PHE A C 1
ATOM 822 O O . PHE A 1 103 ? 22.939 12.474 12.476 1.00 48.69 103 PHE A O 1
ATOM 829 N N . HIS A 1 104 ? 23.367 10.496 11.527 1.00 42.94 104 HIS A N 1
ATOM 830 C CA . HIS A 1 104 ? 24.799 10.731 11.371 1.00 42.94 104 HIS A CA 1
ATOM 831 C C . HIS A 1 104 ? 25.318 10.052 10.101 1.00 42.94 104 HIS A C 1
ATOM 833 O O . HIS A 1 104 ? 25.887 8.964 10.104 1.00 42.94 104 HIS A O 1
ATOM 839 N N . LYS A 1 105 ? 25.178 10.782 8.985 1.00 44.50 105 LYS A N 1
ATOM 840 C CA . LYS A 1 105 ? 26.241 10.820 7.976 1.00 44.50 105 LYS A CA 1
ATOM 841 C C . LYS A 1 105 ? 27.504 11.322 8.673 1.00 44.50 105 LYS A C 1
ATOM 843 O O . LYS A 1 105 ? 27.555 12.502 8.999 1.00 44.50 105 LYS A O 1
ATOM 848 N N . ILE A 1 106 ? 28.520 10.478 8.805 1.00 47.06 106 ILE A N 1
ATOM 849 C CA . ILE A 1 106 ? 29.915 10.920 8.722 1.00 47.06 106 ILE A CA 1
ATOM 850 C C . ILE A 1 106 ? 30.663 9.886 7.878 1.00 47.06 106 ILE A C 1
ATOM 852 O O . ILE A 1 106 ? 31.164 8.874 8.356 1.00 47.06 106 ILE A O 1
ATOM 856 N N . VAL A 1 107 ? 30.681 10.149 6.574 1.00 48.28 107 VAL A N 1
ATOM 857 C CA . VAL A 1 107 ? 31.862 9.888 5.756 1.00 48.28 107 VAL A CA 1
ATOM 858 C C . VAL A 1 107 ? 32.914 10.886 6.220 1.00 48.28 107 VAL A C 1
ATOM 860 O O . VAL A 1 107 ? 32.719 12.073 5.999 1.00 48.28 107 VAL A O 1
ATOM 863 N N . ASP A 1 108 ? 33.966 10.426 6.892 1.00 38.72 108 ASP A N 1
ATOM 864 C CA . ASP A 1 108 ? 35.324 10.881 6.601 1.00 38.72 108 ASP A CA 1
ATOM 865 C C . ASP A 1 108 ? 36.393 10.095 7.377 1.00 38.72 108 ASP A C 1
ATOM 867 O O . ASP A 1 108 ? 36.365 9.993 8.597 1.00 38.72 108 ASP A O 1
ATOM 871 N N . SER A 1 109 ? 37.371 9.624 6.602 1.00 44.91 109 SER A N 1
ATOM 872 C CA . SER A 1 109 ? 38.800 9.745 6.890 1.00 44.91 109 SER A CA 1
ATOM 873 C C . SER A 1 109 ? 39.496 8.898 7.982 1.00 44.91 109 SER A C 1
ATOM 875 O O . SER A 1 109 ? 39.369 9.115 9.178 1.00 44.91 109 SER A O 1
ATOM 877 N N . VAL A 1 110 ? 40.432 8.078 7.470 1.00 44.50 110 VAL A N 1
ATOM 878 C CA . VAL A 1 110 ? 41.854 8.000 7.881 1.00 44.50 110 VAL A CA 1
ATOM 879 C C . VAL A 1 110 ? 42.211 7.108 9.089 1.00 44.50 110 VAL A C 1
ATOM 881 O O . VAL A 1 110 ? 42.144 7.491 10.246 1.00 44.50 110 VAL A O 1
ATOM 884 N N . ASP A 1 111 ? 42.750 5.944 8.707 1.00 43.28 111 ASP A N 1
ATOM 885 C CA . ASP A 1 111 ? 44.086 5.445 9.075 1.00 43.28 111 ASP A CA 1
ATOM 886 C C . ASP A 1 111 ? 44.333 4.797 10.455 1.00 43.28 111 ASP A C 1
ATOM 888 O O . ASP A 1 111 ? 43.967 5.279 11.517 1.00 43.28 111 ASP A O 1
ATOM 892 N N . SER A 1 112 ? 45.095 3.702 10.365 1.00 47.38 112 SER A N 1
ATOM 893 C CA . SER A 1 112 ? 45.970 3.126 11.385 1.00 47.38 112 SER A CA 1
ATOM 894 C C . SER A 1 112 ? 45.357 2.629 12.699 1.00 47.38 112 SER A C 1
ATOM 896 O O . SER A 1 112 ? 45.051 3.391 13.604 1.00 47.38 112 SER A O 1
ATOM 898 N N . THR A 1 113 ? 45.376 1.303 12.898 1.00 42.84 113 THR A N 1
ATOM 899 C CA . THR A 1 113 ? 46.326 0.645 13.828 1.00 42.84 113 THR A CA 1
ATOM 900 C C . THR A 1 113 ? 46.176 -0.882 13.756 1.00 42.84 113 THR A C 1
ATOM 902 O O . THR A 1 113 ? 45.157 -1.458 14.130 1.00 42.84 113 THR A O 1
ATOM 905 N N . LYS A 1 114 ? 47.232 -1.565 13.292 1.00 59.84 114 LYS A N 1
ATOM 906 C CA . LYS A 1 114 ? 47.407 -3.023 13.421 1.00 59.84 114 LYS A CA 1
ATOM 907 C C . LYS A 1 114 ? 47.529 -3.411 14.902 1.00 59.84 114 LYS A C 1
ATOM 909 O O . LYS A 1 114 ? 48.430 -2.892 15.562 1.00 59.84 114 LYS A O 1
ATOM 914 N N . PRO A 1 115 ? 46.818 -4.437 15.396 1.00 50.12 115 PRO A N 1
ATOM 915 C CA . PRO A 1 115 ? 47.242 -5.149 16.588 1.00 50.12 115 PRO A CA 1
ATOM 916 C C . PRO A 1 115 ? 48.226 -6.256 16.196 1.00 50.12 115 PRO A C 1
ATOM 918 O O . PRO A 1 115 ? 47.886 -7.258 15.563 1.00 50.12 115 PRO A O 1
ATOM 921 N N . SER A 1 116 ? 49.475 -6.041 16.595 1.00 53.94 116 SER A N 1
ATOM 922 C CA . SER A 1 116 ? 50.553 -7.025 16.647 1.00 53.94 116 SER A CA 1
ATOM 923 C C . SER A 1 116 ? 50.107 -8.306 17.367 1.00 53.94 116 SER A C 1
ATOM 925 O O . SER A 1 116 ? 49.755 -8.276 18.546 1.00 53.94 116 SER A O 1
ATOM 927 N N . LYS A 1 117 ? 50.162 -9.456 16.683 1.00 52.19 117 LYS A N 1
ATOM 928 C CA . LYS A 1 117 ? 50.127 -10.784 17.317 1.00 52.19 117 LYS A CA 1
ATOM 929 C C . LYS A 1 117 ? 51.385 -11.575 16.965 1.00 52.19 117 LYS A C 1
ATOM 931 O O . LYS A 1 117 ? 51.466 -12.281 15.964 1.00 52.19 117 LYS A O 1
ATOM 936 N N . ARG A 1 118 ? 52.366 -11.401 17.854 1.00 52.72 118 ARG A N 1
ATOM 937 C CA . ARG A 1 118 ? 53.421 -12.326 18.302 1.00 52.72 118 ARG A CA 1
ATOM 938 C C . ARG A 1 118 ? 53.232 -13.765 17.784 1.00 52.72 118 ARG A C 1
ATOM 940 O O . ARG A 1 118 ? 52.412 -14.514 18.315 1.00 52.72 118 ARG A O 1
ATOM 947 N N . ARG A 1 119 ? 53.994 -14.160 16.755 1.00 54.00 119 ARG A N 1
ATOM 948 C CA . ARG A 1 119 ? 54.070 -15.559 16.300 1.00 54.00 119 ARG A CA 1
ATOM 949 C C . ARG A 1 119 ? 55.039 -16.349 17.179 1.00 54.00 119 ARG A C 1
ATOM 951 O O . ARG A 1 119 ? 56.062 -15.840 17.627 1.00 54.00 119 ARG A O 1
ATOM 958 N N . LYS A 1 120 ? 54.618 -17.586 17.433 1.00 48.44 120 LYS A N 1
ATOM 959 C CA . LYS A 1 120 ? 55.239 -18.628 18.247 1.00 48.44 120 LYS A CA 1
ATOM 960 C C . LYS A 1 120 ? 56.710 -18.845 17.884 1.00 48.44 120 LYS A C 1
ATOM 962 O O . LYS A 1 120 ? 57.045 -19.013 16.719 1.00 48.44 120 LYS A O 1
ATOM 967 N N . ILE A 1 121 ? 57.535 -18.908 18.920 1.00 61.78 121 ILE A N 1
ATOM 968 C CA . ILE A 1 121 ? 58.857 -19.535 18.924 1.00 61.78 121 ILE A CA 1
ATOM 969 C C . ILE A 1 121 ? 58.684 -21.054 18.846 1.00 61.78 121 ILE A C 1
ATOM 971 O O . ILE A 1 121 ? 57.938 -21.640 19.633 1.00 61.78 121 ILE A O 1
ATOM 975 N N . THR A 1 122 ? 59.371 -21.695 17.906 1.00 60.31 122 THR A N 1
ATOM 976 C CA . THR A 1 122 ? 59.675 -23.134 17.921 1.00 60.31 122 THR A CA 1
ATOM 977 C C . THR A 1 122 ? 61.043 -23.326 17.242 1.00 60.31 122 THR A C 1
ATOM 979 O O . THR A 1 122 ? 61.329 -22.571 16.311 1.00 60.31 122 THR A O 1
ATOM 982 N N . PRO A 1 123 ? 61.913 -24.225 17.743 1.00 60.75 123 PRO A N 1
ATOM 983 C CA . PRO A 1 123 ? 63.350 -24.190 17.484 1.00 60.75 123 PRO A CA 1
ATOM 984 C C . PRO A 1 123 ? 63.793 -25.182 16.399 1.00 60.75 123 PRO A C 1
ATOM 986 O O . PRO A 1 123 ? 63.189 -26.235 16.230 1.00 60.75 123 PRO A O 1
ATOM 989 N N . GLU A 1 124 ? 64.910 -24.868 15.753 1.00 48.66 124 GLU A N 1
ATOM 990 C CA . GLU A 1 124 ? 65.773 -25.759 14.966 1.00 48.66 124 GLU A CA 1
ATOM 991 C C . GLU A 1 124 ? 67.182 -25.150 15.037 1.00 48.66 124 GLU A C 1
ATOM 993 O O . GLU A 1 124 ? 67.301 -23.927 15.009 1.00 48.66 124 GLU A O 1
ATOM 998 N N . LYS A 1 125 ? 68.301 -25.860 15.118 1.00 51.09 125 LYS A N 1
ATOM 999 C CA . LYS A 1 125 ? 68.674 -27.231 15.462 1.00 51.09 125 LYS A CA 1
ATOM 1000 C C . LYS A 1 125 ? 70.161 -27.134 15.829 1.00 51.09 125 LYS A C 1
ATOM 1002 O O . LYS A 1 125 ? 70.834 -26.258 15.238 1.00 51.09 125 LYS A O 1
#

pLDDT: mean 75.39, std 18.4, range [38.72, 94.56]

Radius of gyration: 23.88 Å; chains: 1; bounding box: 88×39×37 Å

Organism: NCBI:txid1348616